Protein AF-A0A9J6DP14-F1 (afdb_monomer_lite)

Sequence (98 aa):
MSRPKQCKSLTLERKVALIKEVEKASRSKSCIAKEFGIPLSTLSTVLKNKQKVLEGFEQSFSSKRKRIRASKFPDVEAALLLWLQNVRAANLAAHAMC

Organism: Rhipicephalus microplus (NCBI:txid6941)

Secondary structure (DSSP, 8-state):
-------PPPPHHHHHHHHHHHHH--S-HHHHHHHTT--HHHHHHHHHTHHHHHHHHHT-S-TT-------S-HHHHHHHHHHHHHHHHHHHHHHTT-

Radius of gyration: 20.18 Å; chains: 1; bounding box: 54×30×56 Å

pLDDT: mean 84.14, std 13.4, range [37.59, 95.69]

Structure (mmCIF, N/CA/C/O backbone):
data_AF-A0A9J6DP14-F1
#
_entry.id   AF-A0A9J6DP14-F1
#
loop_
_atom_site.group_PDB
_atom_site.id
_atom_site.type_symbol
_atom_site.label_atom_id
_atom_site.label_alt_id
_atom_site.label_comp_id
_atom_site.label_asym_id
_atom_site.label_entity_id
_atom_site.label_seq_id
_atom_site.pdbx_PDB_ins_code
_atom_site.Cartn_x
_atom_site.Cartn_y
_atom_site.Cartn_z
_atom_site.occupancy
_atom_site.B_iso_or_equiv
_atom_site.auth_seq_id
_atom_site.auth_comp_id
_atom_site.auth_asym_id
_atom_site.auth_atom_id
_atom_site.pdbx_PDB_model_num
ATOM 1 N N . MET A 1 1 ? -31.596 -2.681 9.938 1.00 37.59 1 MET A N 1
ATOM 2 C CA . MET A 1 1 ? -30.637 -2.889 8.829 1.00 37.59 1 MET A CA 1
ATOM 3 C C . MET A 1 1 ? -29.714 -1.679 8.734 1.00 37.59 1 MET A C 1
ATOM 5 O O . MET A 1 1 ? -30.167 -0.613 8.341 1.00 37.59 1 MET A O 1
ATOM 9 N N . SER A 1 2 ? -28.461 -1.786 9.189 1.00 58.16 2 SER A N 1
ATOM 10 C CA . SER A 1 2 ? -27.520 -0.652 9.149 1.00 58.16 2 SER A CA 1
ATOM 11 C C . SER A 1 2 ? -27.071 -0.397 7.707 1.00 58.16 2 SER A C 1
ATOM 13 O O . SER A 1 2 ? -26.705 -1.343 7.009 1.00 58.16 2 SER A O 1
ATOM 15 N N . ARG A 1 3 ? -27.129 0.859 7.242 1.00 57.91 3 ARG A N 1
ATOM 16 C CA . ARG A 1 3 ? -26.724 1.244 5.877 1.00 57.91 3 ARG A CA 1
ATOM 17 C C . ARG A 1 3 ? -25.277 0.792 5.626 1.00 57.91 3 ARG A C 1
ATOM 19 O O . ARG A 1 3 ? -24.426 1.077 6.474 1.00 57.91 3 ARG A O 1
ATOM 26 N N . PRO A 1 4 ? -24.956 0.153 4.484 1.00 55.84 4 PRO A N 1
ATOM 27 C CA . PRO A 1 4 ? -23.572 -0.149 4.153 1.00 55.84 4 PRO A CA 1
ATOM 28 C C . PRO A 1 4 ? -22.795 1.169 4.088 1.00 55.84 4 PRO A C 1
ATOM 30 O O . PRO A 1 4 ? -23.027 2.009 3.219 1.00 55.84 4 PRO A O 1
ATOM 33 N N . LYS A 1 5 ? -21.903 1.388 5.061 1.00 60.81 5 LYS A N 1
ATOM 34 C CA . LYS A 1 5 ? -20.993 2.535 5.045 1.00 60.81 5 LYS A CA 1
ATOM 35 C C . LYS A 1 5 ? -20.156 2.425 3.776 1.00 60.81 5 LYS A C 1
ATOM 37 O O . LYS A 1 5 ? -19.475 1.421 3.581 1.00 60.81 5 LYS A O 1
ATOM 42 N N . GLN A 1 6 ? -20.203 3.445 2.920 1.00 56.22 6 GLN A N 1
ATOM 43 C CA . GLN A 1 6 ? -19.339 3.509 1.746 1.00 56.22 6 GLN A CA 1
ATOM 44 C C . GLN A 1 6 ? -17.874 3.501 2.201 1.00 56.22 6 GLN A C 1
ATOM 46 O O . GLN A 1 6 ? -17.350 4.502 2.695 1.00 56.22 6 GLN A O 1
ATOM 51 N N . CYS A 1 7 ? -17.205 2.358 2.058 1.00 57.84 7 CYS A N 1
ATOM 52 C CA . CYS A 1 7 ? -15.785 2.237 2.350 1.00 57.84 7 CYS A CA 1
ATOM 53 C C . CYS A 1 7 ? -14.990 2.916 1.235 1.00 57.84 7 CYS A C 1
ATOM 55 O O . CYS A 1 7 ? -14.749 2.338 0.172 1.00 57.84 7 CYS A O 1
ATOM 57 N N . LYS A 1 8 ? -14.553 4.154 1.483 1.00 73.00 8 LYS A N 1
ATOM 58 C CA . LYS A 1 8 ? -13.562 4.810 0.629 1.00 73.00 8 LYS A CA 1
ATOM 59 C C . LYS A 1 8 ? -12.288 3.965 0.642 1.00 73.00 8 LYS A C 1
ATOM 61 O O . LYS A 1 8 ? -11.741 3.653 1.698 1.00 73.00 8 LYS A O 1
ATOM 66 N N . SER A 1 9 ? -11.821 3.575 -0.540 1.00 77.75 9 SER A N 1
ATOM 67 C CA . SER A 1 9 ? -10.570 2.831 -0.671 1.00 77.75 9 SER A CA 1
ATOM 68 C C . SER A 1 9 ? -9.396 3.694 -0.196 1.00 77.75 9 SER A C 1
ATOM 70 O O . SER A 1 9 ? -9.118 4.750 -0.769 1.00 77.75 9 SER A O 1
ATOM 72 N N . LEU A 1 10 ? -8.726 3.247 0.870 1.00 87.12 10 LEU A N 1
ATOM 73 C CA . LEU A 1 10 ? -7.555 3.915 1.441 1.00 87.12 10 LEU A CA 1
ATOM 74 C C . LEU A 1 10 ? -6.327 3.712 0.543 1.00 87.12 10 LEU A C 1
ATOM 76 O O . LEU A 1 10 ? -6.113 2.615 0.015 1.00 87.12 10 LEU A O 1
ATOM 80 N N . THR A 1 11 ? -5.517 4.761 0.396 1.00 90.94 11 THR A N 1
ATOM 81 C CA . THR A 1 11 ? -4.184 4.688 -0.224 1.00 90.94 11 THR A CA 1
ATOM 82 C C . THR A 1 11 ? -3.225 3.898 0.664 1.00 90.94 11 THR A C 1
ATOM 84 O O . THR A 1 11 ? -3.477 3.733 1.860 1.00 90.94 11 THR A O 1
ATOM 87 N N . LEU A 1 12 ? -2.141 3.380 0.084 1.00 91.62 12 LEU A N 1
ATOM 88 C CA . LEU A 1 12 ? -1.106 2.673 0.839 1.00 91.62 12 LEU A CA 1
ATOM 89 C C . LEU A 1 12 ? -0.488 3.578 1.898 1.00 91.62 12 LEU A C 1
ATOM 91 O O . LEU A 1 12 ? -0.461 3.193 3.060 1.00 91.62 12 LEU A O 1
ATOM 95 N N . GLU A 1 13 ? -0.144 4.811 1.533 1.00 91.81 13 GLU A N 1
ATOM 96 C CA . GLU A 1 13 ? 0.346 5.828 2.467 1.00 91.81 13 GLU A CA 1
ATOM 97 C C . GLU A 1 13 ? -0.562 5.989 3.694 1.00 91.81 13 GLU A C 1
ATOM 99 O O . GLU A 1 13 ? -0.110 5.905 4.834 1.00 91.81 13 GLU A O 1
ATOM 104 N N . ARG A 1 14 ? -1.876 6.129 3.478 1.00 92.38 14 ARG A N 1
ATOM 105 C CA . ARG A 1 14 ? -2.838 6.321 4.569 1.00 92.38 14 ARG A CA 1
ATOM 106 C C . ARG A 1 14 ? -2.995 5.071 5.435 1.00 92.38 14 ARG A C 1
ATOM 108 O O . ARG A 1 14 ? -3.243 5.197 6.629 1.00 92.38 14 ARG A O 1
ATOM 115 N N . LYS A 1 15 ? -2.846 3.872 4.858 1.00 93.06 15 LYS A N 1
ATOM 116 C CA . LYS A 1 15 ? -2.823 2.616 5.624 1.00 93.06 15 LYS A CA 1
ATOM 117 C C . LYS A 1 15 ? -1.547 2.498 6.463 1.00 93.06 15 LYS A C 1
ATOM 119 O O . LYS A 1 15 ? -1.647 2.083 7.610 1.00 93.06 15 LYS A O 1
ATOM 124 N N . VAL A 1 16 ? -0.388 2.885 5.925 1.00 93.44 16 VAL A N 1
ATOM 125 C CA . VAL A 1 16 ? 0.893 2.880 6.653 1.00 93.44 16 VAL A CA 1
ATOM 126 C C . VAL A 1 16 ? 0.873 3.890 7.798 1.00 93.44 16 VAL A C 1
ATOM 128 O O . VAL A 1 16 ? 1.220 3.529 8.918 1.00 93.44 16 VAL A O 1
ATOM 131 N N . ALA A 1 17 ? 0.402 5.117 7.557 1.00 92.19 17 ALA A N 1
ATOM 132 C CA . ALA A 1 17 ? 0.241 6.129 8.605 1.00 92.19 17 ALA A CA 1
ATOM 133 C C . ALA A 1 17 ? -0.653 5.622 9.746 1.00 92.19 17 ALA A C 1
ATOM 135 O O . ALA A 1 17 ? -0.327 5.774 10.916 1.00 92.19 17 ALA A O 1
ATOM 136 N N . LEU A 1 18 ? -1.745 4.945 9.397 1.00 92.56 18 LEU A N 1
ATOM 137 C CA . LEU A 1 18 ? -2.654 4.338 10.359 1.00 92.56 18 LEU A CA 1
ATOM 138 C C . LEU A 1 18 ? -2.007 3.193 11.158 1.00 92.56 18 LEU A C 1
ATOM 140 O O . LEU A 1 18 ? -2.265 3.085 12.352 1.00 92.56 18 LEU A O 1
ATOM 144 N N . ILE A 1 19 ? -1.166 2.357 10.538 1.00 93.31 19 ILE A N 1
ATOM 145 C CA . ILE A 1 19 ? -0.412 1.309 11.251 1.00 93.31 19 ILE A CA 1
ATOM 146 C C . ILE A 1 19 ? 0.561 1.958 12.242 1.00 93.31 19 ILE A C 1
ATOM 148 O O . ILE A 1 19 ? 0.543 1.609 13.419 1.00 93.31 19 ILE A O 1
ATOM 152 N N . LYS A 1 20 ? 1.332 2.955 11.787 1.00 92.75 20 LYS A N 1
ATOM 153 C CA . LYS A 1 20 ? 2.287 3.694 12.626 1.00 92.75 20 LYS A CA 1
ATOM 154 C C . LYS A 1 20 ? 1.604 4.375 13.810 1.00 92.75 20 LYS A C 1
ATOM 156 O O . LYS A 1 20 ? 2.126 4.323 14.915 1.00 92.75 20 LYS A O 1
ATOM 161 N N . GLU A 1 21 ? 0.433 4.974 13.605 1.00 91.50 21 GLU A N 1
ATOM 162 C CA . GLU A 1 21 ? -0.303 5.643 14.682 1.00 91.50 21 GLU A CA 1
ATOM 163 C C . GLU A 1 21 ? -0.818 4.650 15.732 1.00 91.50 21 GLU A C 1
ATOM 165 O O . GLU A 1 21 ? -0.769 4.934 16.925 1.00 91.50 21 GLU A O 1
ATOM 170 N N . VAL A 1 22 ? -1.259 3.460 15.310 1.00 91.56 22 VAL A N 1
ATOM 171 C CA . VAL A 1 22 ? -1.675 2.388 16.231 1.00 91.56 22 VAL A CA 1
ATOM 172 C C . VAL A 1 22 ? -0.491 1.821 17.018 1.00 91.56 22 VAL A C 1
ATOM 174 O O . VAL A 1 22 ? -0.666 1.454 18.174 1.00 91.56 22 VAL A O 1
ATOM 177 N N . GLU A 1 23 ? 0.691 1.727 16.409 1.00 88.94 23 GLU A N 1
ATOM 178 C CA . GLU A 1 23 ? 1.902 1.231 17.079 1.00 88.94 23 GLU A CA 1
ATOM 179 C C . GLU A 1 23 ? 2.529 2.284 18.006 1.00 88.94 23 GLU A C 1
ATOM 181 O O . GLU A 1 23 ? 3.061 1.935 19.057 1.00 88.94 23 GLU A O 1
ATOM 186 N N . LYS A 1 24 ? 2.437 3.571 17.650 1.00 86.56 24 LYS A N 1
ATOM 187 C CA . LYS A 1 24 ? 2.986 4.687 18.433 1.00 86.56 24 LYS A CA 1
ATOM 188 C C . LYS A 1 24 ? 2.094 5.092 19.607 1.00 86.56 24 LYS A C 1
ATOM 190 O O . LYS A 1 24 ? 2.605 5.485 20.653 1.00 86.56 24 LYS A O 1
ATOM 195 N N . ALA A 1 25 ? 0.774 5.069 19.432 1.00 71.12 25 ALA A N 1
ATOM 196 C CA . ALA A 1 25 ? -0.159 5.587 20.422 1.00 71.12 25 ALA A CA 1
ATOM 197 C C . ALA A 1 25 ? -0.765 4.466 21.279 1.00 71.12 25 ALA A C 1
ATOM 199 O O . ALA A 1 25 ? -1.466 3.599 20.767 1.00 71.12 25 ALA A O 1
ATOM 200 N N . SER A 1 26 ? -0.676 4.583 22.608 1.00 75.00 26 SER A N 1
ATOM 201 C CA . SER A 1 26 ? -1.480 3.787 23.562 1.00 75.00 26 SER A CA 1
ATOM 202 C C . SER A 1 26 ? -2.968 4.191 23.582 1.00 75.00 26 SER A C 1
ATOM 204 O O . SER A 1 26 ? -3.660 4.042 24.589 1.00 75.00 26 SER A O 1
ATOM 206 N N . ARG A 1 27 ? -3.480 4.767 22.484 1.00 82.94 27 ARG A N 1
ATOM 207 C CA . ARG A 1 27 ? -4.870 5.214 22.343 1.00 82.94 27 ARG A CA 1
ATOM 208 C C . ARG A 1 27 ? -5.762 4.050 21.925 1.00 82.94 27 ARG A C 1
ATOM 210 O O . ARG A 1 27 ? -5.339 3.097 21.275 1.00 82.94 27 ARG A O 1
ATOM 217 N N . SER A 1 28 ? -7.049 4.141 22.257 1.00 87.50 28 SER A N 1
ATOM 218 C CA . SER A 1 28 ? -8.005 3.112 21.852 1.00 87.50 28 SER A CA 1
ATOM 219 C C . SER A 1 28 ? -8.164 3.074 20.325 1.00 87.50 28 SER A C 1
ATOM 221 O O . SER A 1 28 ? -8.308 4.102 19.659 1.00 87.50 28 SER A O 1
ATOM 223 N N . LYS A 1 29 ? -8.224 1.861 19.763 1.00 88.50 29 LYS A N 1
ATOM 224 C CA . LYS A 1 29 ? -8.447 1.612 18.323 1.00 88.50 29 LYS A CA 1
ATOM 225 C C . LYS A 1 29 ? -9.695 2.326 17.780 1.00 88.50 29 LYS A C 1
ATOM 227 O O . LYS A 1 29 ? -9.731 2.735 16.625 1.00 88.50 29 LYS A O 1
ATOM 232 N N . SER A 1 30 ? -10.712 2.502 18.626 1.00 88.56 30 SER A N 1
ATOM 233 C CA . SER A 1 30 ? -11.944 3.230 18.299 1.00 88.56 30 SER A CA 1
ATOM 234 C C . SER A 1 30 ? -11.702 4.724 18.065 1.00 88.56 30 SER A C 1
ATOM 236 O O . SER A 1 30 ? -12.240 5.285 17.111 1.00 88.56 30 SER A O 1
ATOM 238 N N . CYS A 1 31 ? -10.863 5.362 18.889 1.00 88.88 31 CYS A N 1
ATOM 239 C CA . CYS A 1 31 ? -10.500 6.770 18.728 1.00 88.88 31 CYS A CA 1
ATOM 240 C C . CYS A 1 31 ? -9.763 6.995 17.400 1.00 88.88 31 CYS A C 1
ATOM 242 O O . CYS A 1 31 ? -10.187 7.817 16.590 1.00 88.88 31 CYS A O 1
ATOM 244 N N . ILE A 1 32 ? -8.756 6.161 17.121 1.00 89.81 32 ILE A N 1
ATOM 245 C CA . ILE A 1 32 ? -7.976 6.217 15.876 1.00 89.81 32 ILE A CA 1
ATOM 246 C C . ILE A 1 32 ? -8.885 5.991 14.657 1.00 89.81 32 ILE A C 1
ATOM 248 O O . ILE A 1 32 ? -8.824 6.729 13.679 1.00 89.81 32 ILE A O 1
ATOM 252 N N . ALA A 1 33 ? -9.800 5.018 14.709 1.00 89.25 33 ALA A N 1
ATOM 253 C CA . ALA A 1 33 ? -10.737 4.782 13.610 1.00 89.25 33 ALA A CA 1
ATOM 254 C C . ALA A 1 33 ? -11.632 6.003 13.319 1.00 89.25 33 ALA A C 1
ATOM 256 O O . ALA A 1 33 ? -11.861 6.328 12.151 1.00 89.25 33 ALA A O 1
ATOM 257 N N . LYS A 1 34 ? -12.112 6.696 14.363 1.00 89.44 34 LYS A N 1
ATOM 258 C CA . LYS A 1 34 ? -12.920 7.919 14.224 1.00 89.44 34 LYS A CA 1
ATOM 259 C C . LYS A 1 34 ? -12.116 9.061 13.607 1.00 89.44 34 LYS A C 1
ATOM 261 O O . LYS A 1 34 ? -12.598 9.672 12.660 1.00 89.44 34 LYS A O 1
ATOM 266 N N . GLU A 1 35 ? -10.900 9.292 14.091 1.00 88.75 35 GLU A N 1
ATOM 267 C CA . GLU A 1 35 ? -9.991 10.334 13.595 1.00 88.75 35 GLU A CA 1
ATOM 268 C C . GLU A 1 35 ? -9.662 10.141 12.107 1.00 88.75 35 GLU A C 1
ATOM 270 O O . GLU A 1 35 ? -9.742 11.067 11.303 1.00 88.75 35 GLU A O 1
ATOM 275 N N . PHE A 1 36 ? -9.401 8.897 11.700 1.00 85.88 36 PHE A N 1
ATOM 276 C CA . PHE A 1 36 ? -9.118 8.568 10.303 1.00 85.88 36 PHE A CA 1
ATOM 277 C C . PHE A 1 36 ? -10.375 8.489 9.418 1.00 85.88 36 PHE A C 1
ATOM 279 O O . PHE A 1 36 ? -10.243 8.366 8.192 1.00 85.88 36 PHE A O 1
ATOM 286 N N . GLY A 1 37 ? -11.574 8.579 10.009 1.00 87.81 37 GLY A N 1
ATOM 287 C CA . GLY A 1 37 ? -12.864 8.538 9.319 1.00 87.81 37 GLY A CA 1
ATOM 288 C C . GLY A 1 37 ? -13.229 7.159 8.766 1.00 87.81 37 GLY A C 1
ATOM 289 O O . GLY A 1 37 ? -13.876 7.066 7.721 1.00 87.81 37 GLY A O 1
ATOM 290 N N . ILE A 1 38 ? -12.791 6.081 9.423 1.00 89.50 38 ILE A N 1
ATOM 291 C CA . ILE A 1 38 ? -12.953 4.705 8.940 1.00 89.50 38 ILE A CA 1
ATOM 292 C C . ILE A 1 38 ? -13.758 3.827 9.910 1.00 89.50 38 ILE A C 1
ATOM 294 O O . ILE A 1 38 ? -13.760 4.047 11.121 1.00 89.50 38 ILE A O 1
ATOM 298 N N . PRO A 1 39 ? -14.435 2.778 9.412 1.00 89.81 39 PRO A N 1
ATOM 299 C CA . PRO A 1 39 ? -15.022 1.762 10.276 1.00 89.81 39 PRO A CA 1
ATOM 300 C C . PRO A 1 39 ? -13.952 0.969 11.038 1.00 89.81 39 PRO A C 1
ATOM 302 O O . PRO A 1 39 ? -12.896 0.646 10.490 1.00 89.81 39 PRO A O 1
ATOM 305 N N . LEU A 1 40 ? -14.270 0.545 12.264 1.00 90.00 40 LEU A N 1
ATOM 306 C CA . LEU A 1 40 ? -13.372 -0.281 13.079 1.00 90.00 40 LEU A CA 1
ATOM 307 C C . LEU A 1 40 ? -13.021 -1.616 12.396 1.00 90.00 40 LEU A C 1
ATOM 309 O O . LEU A 1 40 ? -11.885 -2.068 12.469 1.00 90.00 40 LEU A O 1
ATOM 313 N N . SER A 1 41 ? -13.960 -2.206 11.650 1.00 90.12 41 SER A N 1
ATOM 314 C CA . SER A 1 41 ? -13.715 -3.415 10.849 1.00 90.12 41 SER A CA 1
ATOM 315 C C . SER A 1 41 ? -12.643 -3.208 9.771 1.00 90.12 41 SER A C 1
ATOM 317 O O . SER A 1 41 ? -11.845 -4.108 9.498 1.00 90.12 41 SER A O 1
ATOM 319 N N . THR A 1 42 ? -12.583 -2.008 9.184 1.00 90.56 42 THR A N 1
ATOM 320 C CA . THR A 1 42 ? -11.556 -1.643 8.199 1.00 90.56 42 THR A CA 1
ATOM 321 C C . THR A 1 42 ? -10.198 -1.510 8.874 1.00 90.56 42 THR A C 1
ATOM 323 O O . THR A 1 42 ? -9.229 -2.072 8.369 1.00 90.56 42 THR A O 1
ATOM 326 N N . LEU A 1 43 ? -10.137 -0.853 10.039 1.00 92.38 43 LEU A N 1
ATOM 327 C CA . LEU A 1 43 ? -8.917 -0.760 10.844 1.00 92.38 43 LEU A CA 1
ATOM 328 C C . LEU A 1 43 ? -8.366 -2.157 11.165 1.00 92.38 43 LEU A C 1
ATOM 330 O O . LEU A 1 43 ? -7.213 -2.450 10.862 1.00 92.38 43 LEU A O 1
ATOM 334 N N . SER A 1 44 ? -9.211 -3.050 11.687 1.00 92.56 44 SER A N 1
ATOM 335 C CA . SER A 1 44 ? -8.827 -4.430 12.007 1.00 92.56 44 SER A CA 1
ATOM 336 C C . SER A 1 44 ? -8.302 -5.193 10.790 1.00 92.56 44 SER A C 1
ATOM 338 O O . SER A 1 44 ? -7.307 -5.906 10.888 1.00 92.56 44 SER A O 1
ATOM 340 N N . THR A 1 45 ? -8.931 -5.020 9.624 1.00 92.81 45 THR A N 1
ATOM 341 C CA . THR A 1 45 ? -8.497 -5.674 8.379 1.00 92.81 45 THR A CA 1
ATOM 342 C C . THR A 1 45 ? -7.147 -5.146 7.890 1.00 92.81 45 THR A C 1
ATOM 344 O O . THR A 1 45 ? -6.328 -5.923 7.395 1.00 92.81 45 THR A O 1
ATOM 347 N N . VAL A 1 46 ? -6.898 -3.839 8.027 1.00 92.81 46 VAL A N 1
ATOM 348 C CA . VAL A 1 46 ? -5.603 -3.227 7.693 1.00 92.81 46 VAL A CA 1
ATOM 349 C C . VAL A 1 46 ? -4.513 -3.758 8.622 1.00 92.81 46 VAL A C 1
ATOM 351 O O . VAL A 1 46 ? -3.482 -4.205 8.131 1.00 92.81 46 VAL A O 1
ATOM 354 N N . LEU A 1 47 ? -4.769 -3.804 9.933 1.00 93.25 47 LEU A N 1
ATOM 355 C CA . LEU A 1 47 ? -3.817 -4.324 10.919 1.00 93.25 47 LEU A CA 1
ATOM 356 C C . LEU A 1 47 ? -3.526 -5.819 10.717 1.00 93.25 47 LEU A C 1
ATOM 358 O O . LEU A 1 47 ? -2.372 -6.233 10.795 1.00 93.25 47 LEU A O 1
ATOM 362 N N . LYS A 1 48 ? -4.539 -6.630 10.380 1.00 94.94 48 LYS A N 1
ATOM 363 C CA . LYS A 1 48 ? -4.349 -8.056 10.054 1.00 94.94 48 LYS A CA 1
ATOM 364 C C . LYS A 1 48 ? -3.421 -8.253 8.851 1.00 94.94 48 LYS A C 1
ATOM 366 O O . LYS A 1 48 ? -2.652 -9.204 8.819 1.00 94.94 48 LYS A O 1
ATOM 371 N N . ASN A 1 49 ? -3.484 -7.354 7.870 1.00 92.69 49 ASN A N 1
ATOM 372 C CA . ASN A 1 49 ? -2.660 -7.400 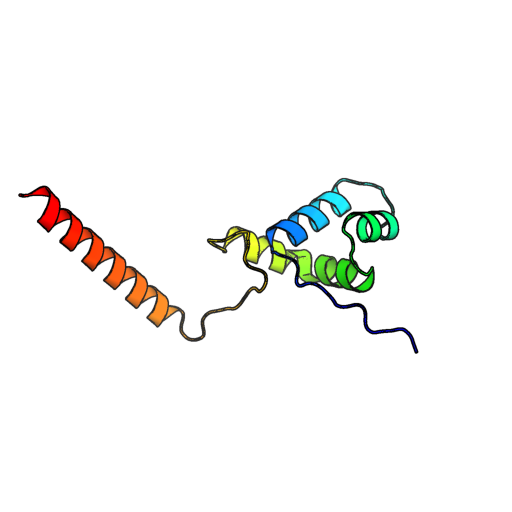6.661 1.00 92.69 49 ASN A CA 1
ATOM 373 C C . ASN A 1 49 ? -1.446 -6.456 6.72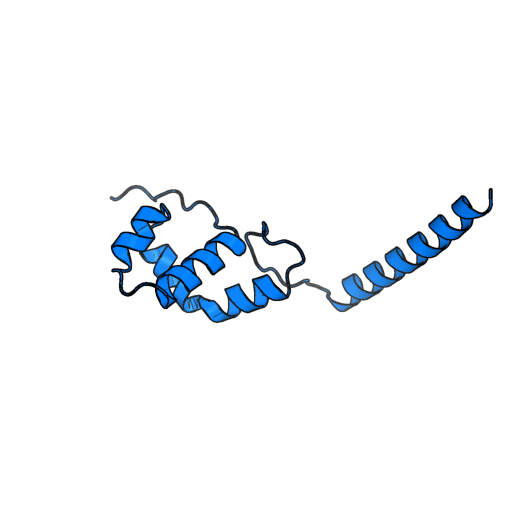8 1.00 92.69 49 ASN A C 1
ATOM 375 O O . ASN A 1 49 ? -0.932 -6.077 5.674 1.00 92.69 49 ASN A O 1
ATOM 379 N N . LYS A 1 50 ? -0.990 -6.067 7.930 1.00 93.88 50 LYS A N 1
ATOM 380 C CA . LYS A 1 50 ? 0.042 -5.030 8.110 1.00 93.88 50 LYS A CA 1
ATOM 381 C C . LYS A 1 50 ? 1.298 -5.274 7.275 1.00 93.88 50 LYS A C 1
ATOM 383 O O . LYS A 1 50 ? 1.738 -4.373 6.573 1.00 93.88 50 LYS A O 1
ATOM 388 N N . GLN A 1 51 ? 1.796 -6.510 7.272 1.00 93.12 51 GLN A N 1
ATOM 389 C CA . GLN A 1 51 ? 3.036 -6.877 6.595 1.00 93.12 51 GLN A CA 1
ATOM 390 C C . GLN A 1 51 ? 2.934 -6.646 5.084 1.00 93.12 51 GLN A C 1
ATOM 392 O O . GLN A 1 51 ? 3.748 -5.941 4.501 1.00 93.12 51 GLN A O 1
ATOM 397 N N . LYS A 1 52 ? 1.840 -7.118 4.474 1.00 91.94 52 LYS A N 1
ATOM 398 C CA . LYS A 1 52 ? 1.561 -6.925 3.044 1.00 91.94 52 LYS A CA 1
ATOM 399 C C . LYS A 1 52 ? 1.417 -5.451 2.674 1.00 91.94 52 LYS A C 1
ATOM 401 O O . LYS A 1 52 ? 1.775 -5.058 1.571 1.00 91.94 52 LYS A O 1
ATOM 406 N N . VAL A 1 53 ? 0.843 -4.639 3.563 1.00 92.38 53 VAL A N 1
ATOM 407 C CA . VAL A 1 53 ? 0.695 -3.194 3.336 1.00 92.38 53 VAL A CA 1
ATOM 408 C C . VAL A 1 53 ? 2.051 -2.493 3.365 1.00 92.38 53 VAL A C 1
ATOM 410 O O . VAL A 1 53 ? 2.267 -1.630 2.520 1.00 92.38 53 VAL A O 1
ATOM 413 N N . LEU A 1 54 ? 2.934 -2.860 4.298 1.00 92.25 54 LEU A N 1
ATOM 414 C CA . LEU A 1 54 ? 4.283 -2.300 4.409 1.00 92.25 54 LEU A CA 1
ATOM 415 C C . LEU A 1 54 ? 5.157 -2.723 3.223 1.00 92.25 54 LEU A C 1
ATOM 417 O O . LEU A 1 54 ? 5.656 -1.860 2.512 1.00 92.25 54 LEU A O 1
ATOM 421 N N . GLU A 1 55 ? 5.243 -4.021 2.927 1.00 91.44 55 GLU A N 1
ATOM 422 C CA . GLU A 1 55 ? 5.986 -4.534 1.762 1.00 91.44 55 GLU A CA 1
ATOM 423 C C . GLU A 1 55 ? 5.478 -3.924 0.456 1.00 91.44 55 GLU A C 1
ATOM 425 O O . GLU A 1 55 ? 6.255 -3.458 -0.373 1.00 91.44 55 GLU A O 1
ATOM 430 N N . GLY A 1 56 ? 4.156 -3.861 0.289 1.00 89.38 56 GLY A N 1
ATOM 431 C CA . GLY A 1 56 ? 3.551 -3.249 -0.884 1.00 89.38 56 GLY A CA 1
ATOM 432 C C . GLY A 1 56 ? 3.730 -1.733 -0.954 1.00 89.38 56 GLY A C 1
ATOM 433 O O . GLY A 1 56 ? 3.548 -1.182 -2.034 1.00 89.38 56 GLY A O 1
ATOM 434 N N . PHE A 1 57 ? 4.042 -1.049 0.151 1.00 90.50 57 PHE A N 1
ATOM 435 C CA . PHE A 1 57 ? 4.397 0.371 0.146 1.00 90.50 57 PHE A CA 1
ATOM 436 C C . PHE A 1 57 ? 5.852 0.562 -0.287 1.00 90.50 57 PHE A C 1
ATOM 438 O O . PHE A 1 57 ? 6.083 1.339 -1.206 1.00 90.50 57 PHE A O 1
ATOM 445 N N . GLU A 1 58 ? 6.783 -0.211 0.277 1.00 88.69 58 GLU A N 1
ATOM 446 C CA . GLU A 1 58 ? 8.212 -0.172 -0.080 1.00 88.69 58 GLU A CA 1
ATOM 447 C C . GLU A 1 58 ? 8.463 -0.569 -1.543 1.00 88.69 58 GLU A C 1
ATOM 449 O O . GLU A 1 58 ? 9.233 0.071 -2.251 1.00 88.69 58 GLU A O 1
ATOM 454 N N . GLN A 1 59 ? 7.764 -1.594 -2.039 1.00 85.06 59 GLN A N 1
ATOM 455 C CA . GLN A 1 59 ? 7.892 -2.057 -3.428 1.00 85.06 59 GLN A CA 1
ATOM 456 C C . GLN A 1 59 ? 7.110 -1.196 -4.434 1.00 85.06 59 GLN A C 1
ATOM 458 O O . GLN A 1 59 ? 7.227 -1.388 -5.646 1.00 85.06 59 GLN A O 1
ATOM 463 N N . SER A 1 60 ? 6.244 -0.288 -3.973 1.00 83.31 60 SER A N 1
ATOM 464 C CA . SER A 1 60 ? 5.404 0.508 -4.868 1.00 83.31 60 SER A CA 1
ATOM 465 C C . SER A 1 60 ? 6.076 1.824 -5.220 1.00 83.31 60 SER A C 1
ATOM 467 O O . SER A 1 60 ? 6.267 2.686 -4.374 1.00 83.31 60 SER A O 1
ATOM 469 N N . PHE A 1 61 ? 6.252 2.063 -6.518 1.00 78.44 61 PHE A N 1
ATOM 470 C CA . PHE A 1 61 ? 6.687 3.358 -7.057 1.00 78.44 61 PHE A CA 1
ATOM 471 C C . PHE A 1 61 ? 5.706 4.518 -6.787 1.00 78.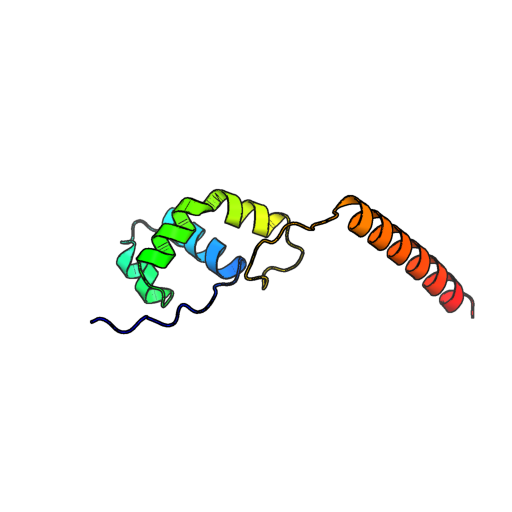44 61 PHE A C 1
ATOM 473 O O . PHE A 1 61 ? 5.992 5.666 -7.114 1.00 78.44 61 PHE A O 1
ATOM 480 N N . SER A 1 62 ? 4.511 4.243 -6.244 1.00 84.00 62 SER A N 1
ATOM 481 C CA . SER A 1 62 ? 3.507 5.268 -5.943 1.00 84.00 62 SER A CA 1
ATOM 482 C C . SER A 1 62 ? 2.815 5.053 -4.598 1.00 84.00 62 SER A C 1
ATOM 484 O O . SER A 1 62 ? 2.030 4.114 -4.422 1.00 84.00 62 SER A O 1
ATOM 486 N N . SER A 1 63 ? 3.000 6.011 -3.691 1.00 82.19 63 SER A N 1
ATOM 487 C CA . SER A 1 63 ? 2.349 6.088 -2.371 1.00 82.19 63 SER A CA 1
ATOM 488 C C . SER A 1 63 ? 0.824 6.253 -2.455 1.00 82.19 63 SER A C 1
ATOM 490 O O . SER A 1 63 ? 0.075 5.817 -1.574 1.00 82.19 63 SER A O 1
ATOM 492 N N . LYS A 1 64 ? 0.339 6.831 -3.565 1.00 87.25 64 LYS A N 1
ATOM 493 C CA . LYS A 1 64 ? -1.087 7.088 -3.838 1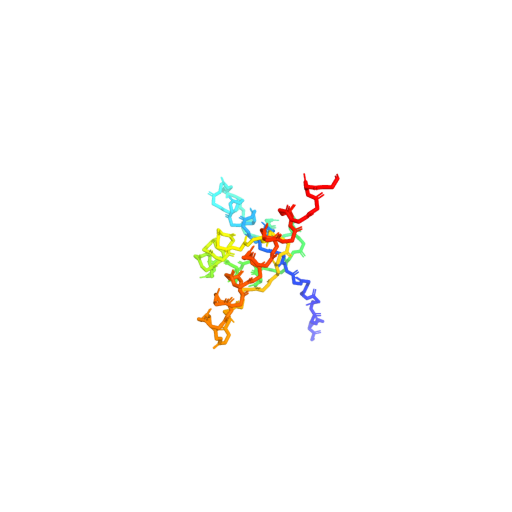.00 87.25 64 LYS A CA 1
ATOM 494 C C . LYS A 1 64 ? -1.844 5.836 -4.295 1.00 87.25 64 LYS A C 1
ATOM 496 O O . LYS A 1 64 ? -3.077 5.852 -4.371 1.00 87.25 64 LYS A O 1
ATOM 501 N N . ARG A 1 65 ? -1.142 4.737 -4.597 1.00 87.06 65 ARG A N 1
ATOM 502 C CA . ARG A 1 65 ? -1.760 3.470 -5.006 1.00 87.06 65 ARG A CA 1
ATOM 503 C C . ARG A 1 65 ? -2.658 2.941 -3.879 1.00 87.06 65 ARG A C 1
ATOM 505 O O . ARG A 1 65 ? -2.320 3.010 -2.704 1.00 87.06 65 ARG A O 1
ATOM 512 N N . LYS A 1 66 ? -3.840 2.421 -4.229 1.00 89.75 66 LYS A N 1
ATOM 513 C CA . LYS A 1 66 ? -4.847 1.931 -3.256 1.00 89.75 66 LYS A CA 1
ATOM 514 C C . LYS A 1 66 ? -4.895 0.407 -3.128 1.00 89.75 66 LYS A C 1
ATOM 516 O O . LYS A 1 66 ? -5.331 -0.124 -2.103 1.00 89.75 66 LYS A O 1
ATOM 521 N N . ARG A 1 67 ? -4.478 -0.298 -4.184 1.00 87.12 67 ARG A N 1
ATOM 522 C CA . ARG A 1 67 ? -4.522 -1.761 -4.306 1.00 87.12 67 ARG A CA 1
ATOM 523 C C . ARG A 1 67 ? -3.139 -2.279 -4.672 1.00 87.12 67 ARG A C 1
ATOM 525 O O . ARG A 1 67 ? -2.536 -1.765 -5.607 1.00 87.12 67 ARG A O 1
ATOM 532 N N . ILE A 1 68 ? -2.690 -3.304 -3.962 1.00 85.62 68 ILE A N 1
ATOM 533 C CA . ILE A 1 68 ? -1.495 -4.065 -4.318 1.00 85.62 68 ILE A CA 1
ATOM 534 C C . ILE A 1 68 ? -1.973 -5.155 -5.274 1.00 85.62 68 ILE A C 1
ATOM 536 O O . ILE A 1 68 ? -2.828 -5.963 -4.909 1.00 85.62 68 ILE A O 1
ATOM 540 N N . ARG A 1 69 ? -1.510 -5.110 -6.522 1.00 84.38 69 ARG A N 1
ATOM 541 C CA . ARG A 1 69 ? -1.762 -6.139 -7.534 1.00 84.38 69 ARG A CA 1
ATOM 542 C C . ARG A 1 69 ? -0.414 -6.595 -8.062 1.00 84.38 69 ARG A C 1
ATOM 544 O O . ARG A 1 69 ? 0.390 -5.746 -8.433 1.00 84.38 69 ARG A O 1
ATOM 551 N N . ALA A 1 70 ? -0.209 -7.905 -8.088 1.00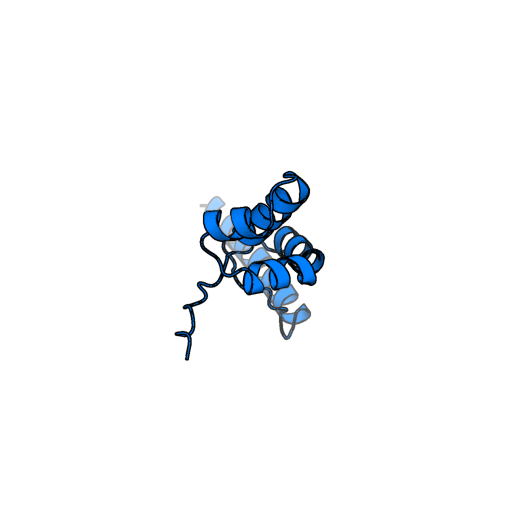 81.25 70 ALA A N 1
ATOM 552 C CA . ALA A 1 70 ? 0.901 -8.496 -8.812 1.00 81.25 70 ALA A CA 1
ATOM 553 C C . ALA A 1 70 ? 0.628 -8.418 -10.320 1.00 81.25 70 ALA A C 1
ATOM 555 O O . ALA A 1 70 ? -0.535 -8.451 -10.745 1.00 81.25 70 ALA A O 1
ATOM 556 N N . SER A 1 71 ? 1.696 -8.307 -11.110 1.00 82.06 71 SER A N 1
ATOM 557 C CA . SER A 1 71 ? 1.608 -8.525 -12.551 1.00 82.06 71 SER A CA 1
ATOM 558 C C . SER A 1 71 ? 1.187 -9.967 -12.833 1.00 82.06 71 SER A C 1
ATOM 560 O O . SER A 1 71 ? 1.521 -10.878 -12.077 1.00 82.06 71 SER A O 1
ATOM 562 N N . LYS A 1 72 ? 0.454 -10.173 -13.932 1.00 89.69 72 LYS A N 1
ATOM 563 C CA . LYS A 1 72 ? 0.167 -11.520 -14.444 1.00 89.69 72 LYS A CA 1
ATOM 564 C C . LYS A 1 72 ? 1.387 -12.150 -15.126 1.00 89.69 72 LYS A C 1
ATOM 566 O O . LYS A 1 72 ? 1.475 -13.368 -15.163 1.00 89.69 72 LYS A O 1
ATOM 571 N N . PHE A 1 73 ? 2.290 -11.324 -15.655 1.00 92.75 73 PHE A N 1
ATOM 572 C CA . PHE A 1 73 ? 3.454 -11.735 -16.438 1.00 92.75 73 PHE A CA 1
ATOM 573 C C . PHE A 1 73 ? 4.648 -10.839 -16.067 1.00 92.75 73 PHE A C 1
ATOM 575 O O . PHE A 1 73 ? 5.000 -9.937 -16.832 1.00 92.75 73 PHE A O 1
ATOM 582 N N . PRO A 1 74 ? 5.243 -11.034 -14.875 1.00 90.06 74 PRO A N 1
ATOM 583 C CA . PRO A 1 74 ? 6.298 -10.155 -14.371 1.00 90.06 74 PRO A CA 1
ATOM 584 C C . PRO A 1 74 ? 7.514 -10.105 -15.305 1.00 90.06 74 PRO A C 1
ATOM 586 O O . PRO A 1 74 ? 8.059 -9.027 -15.526 1.00 90.06 74 PRO A O 1
ATOM 589 N N . ASP A 1 75 ? 7.880 -11.232 -15.919 1.00 93.00 75 ASP A N 1
ATOM 590 C CA . ASP A 1 75 ? 9.040 -11.320 -16.815 1.00 93.00 75 ASP A CA 1
ATOM 591 C C . ASP A 1 75 ? 8.835 -10.515 -18.105 1.00 93.00 75 ASP A C 1
ATOM 593 O O . ASP A 1 75 ? 9.745 -9.838 -18.583 1.00 93.00 75 ASP A O 1
ATOM 597 N N . VAL A 1 76 ? 7.610 -10.527 -18.643 1.00 94.88 76 VAL A N 1
ATOM 598 C CA . VAL A 1 76 ? 7.248 -9.753 -19.840 1.00 94.88 76 VAL A CA 1
ATOM 599 C C . VAL A 1 76 ? 7.245 -8.259 -19.527 1.00 94.88 76 VAL A C 1
ATOM 601 O O . VAL A 1 76 ? 7.768 -7.466 -20.309 1.00 94.88 76 VAL A O 1
ATOM 604 N N . GLU A 1 77 ? 6.694 -7.859 -18.376 1.00 92.06 77 GLU A N 1
ATOM 605 C CA . GLU A 1 77 ? 6.747 -6.461 -17.934 1.00 92.06 77 GLU A CA 1
ATOM 606 C C . GLU A 1 77 ? 8.191 -5.993 -17.713 1.00 92.06 77 GLU A C 1
ATOM 608 O O . GLU A 1 77 ? 8.534 -4.883 -18.120 1.00 92.06 77 GLU A O 1
ATOM 613 N N . ALA A 1 78 ? 9.053 -6.837 -17.137 1.00 92.19 78 ALA A N 1
ATOM 614 C CA . ALA A 1 78 ? 10.468 -6.531 -16.952 1.00 92.19 78 ALA A CA 1
ATOM 615 C C . ALA A 1 78 ? 11.201 -6.354 -18.293 1.00 92.19 78 ALA A C 1
ATOM 617 O O . ALA A 1 78 ? 11.897 -5.353 -18.480 1.00 92.19 78 ALA A O 1
ATOM 618 N N . ALA A 1 79 ? 10.997 -7.266 -19.251 1.00 95.69 79 ALA A N 1
ATOM 619 C CA . ALA A 1 79 ? 11.577 -7.160 -20.590 1.00 95.69 79 ALA A CA 1
ATOM 620 C C . ALA A 1 79 ? 11.104 -5.892 -21.325 1.00 95.69 79 ALA A C 1
ATOM 622 O O . ALA A 1 79 ? 11.907 -5.195 -21.949 1.00 95.69 79 ALA A O 1
ATOM 623 N N . LEU A 1 80 ? 9.817 -5.548 -21.205 1.00 95.38 80 LEU A N 1
ATOM 624 C CA . LEU A 1 80 ? 9.254 -4.339 -21.806 1.00 95.38 80 LEU A CA 1
ATOM 625 C C . LEU A 1 80 ? 9.822 -3.060 -21.174 1.00 95.38 80 LEU A C 1
ATOM 627 O O . LEU A 1 80 ? 10.125 -2.106 -21.892 1.00 95.38 80 LEU A O 1
ATOM 631 N N . LEU A 1 81 ? 9.983 -3.032 -19.846 1.00 92.56 81 LEU A N 1
ATOM 632 C CA . LEU A 1 81 ? 10.610 -1.912 -19.141 1.00 92.56 81 LEU A CA 1
ATOM 633 C C . LEU A 1 81 ? 12.064 -1.718 -19.580 1.00 92.56 81 LEU A C 1
ATOM 635 O O . LEU A 1 81 ? 12.456 -0.582 -19.851 1.00 92.56 81 LEU A O 1
ATOM 639 N N . LEU A 1 82 ? 12.830 -2.806 -19.706 1.00 94.81 82 LEU A N 1
ATOM 640 C CA . LEU A 1 82 ? 14.213 -2.765 -20.182 1.00 94.81 82 LEU A CA 1
ATOM 641 C C . LEU A 1 82 ? 14.294 -2.227 -21.617 1.00 94.81 82 LEU A C 1
ATOM 643 O O . LEU A 1 82 ? 15.076 -1.322 -21.905 1.00 94.81 82 LEU A O 1
ATOM 647 N N . TRP A 1 83 ? 13.439 -2.730 -22.512 1.00 95.56 83 TRP A N 1
ATOM 648 C CA . TRP A 1 83 ? 13.363 -2.235 -23.886 1.00 95.56 83 TRP A CA 1
ATOM 649 C C . TRP A 1 83 ? 13.029 -0.738 -23.935 1.00 95.56 83 TRP A C 1
ATOM 651 O O . TRP A 1 83 ? 13.709 0.027 -24.619 1.00 95.56 83 TRP A O 1
ATOM 661 N N . LEU A 1 84 ? 12.039 -0.290 -23.156 1.00 94.31 84 LEU A N 1
ATOM 662 C CA . LEU A 1 84 ? 11.645 1.118 -23.099 1.00 94.31 84 LEU A CA 1
ATOM 663 C C . LEU A 1 84 ? 12.775 2.021 -22.580 1.00 94.31 84 LEU A C 1
ATOM 665 O O . LEU A 1 84 ? 12.959 3.125 -23.093 1.00 94.31 84 LEU A O 1
ATOM 669 N N . GLN A 1 85 ? 13.522 1.575 -21.567 1.00 92.62 85 GLN A N 1
ATOM 670 C CA . GLN A 1 85 ? 14.685 2.297 -21.046 1.00 92.62 85 GLN A CA 1
ATOM 671 C C . GLN A 1 85 ? 15.771 2.450 -22.117 1.00 92.62 85 GLN A C 1
ATOM 673 O O . GLN A 1 85 ? 16.258 3.562 -22.325 1.00 92.62 85 GLN A O 1
ATOM 678 N N . ASN A 1 86 ? 16.076 1.375 -22.847 1.00 92.50 86 ASN A N 1
ATOM 679 C CA . ASN A 1 86 ? 17.068 1.387 -23.922 1.00 92.50 86 ASN A CA 1
ATOM 680 C C . ASN A 1 86 ? 16.670 2.338 -25.060 1.00 92.50 86 ASN A C 1
ATOM 682 O O . ASN A 1 86 ? 17.480 3.155 -25.496 1.00 92.50 86 ASN A O 1
ATOM 686 N N . VAL A 1 87 ? 15.408 2.289 -25.502 1.00 92.94 87 VAL A N 1
ATOM 687 C CA . VAL A 1 87 ? 14.895 3.185 -26.553 1.00 92.94 87 VAL A CA 1
ATOM 688 C C . VAL A 1 87 ? 14.950 4.649 -26.111 1.00 92.94 87 VAL A C 1
ATOM 690 O O . VAL A 1 87 ? 15.356 5.510 -26.888 1.00 92.94 87 VAL A O 1
ATOM 693 N N . ARG A 1 88 ? 14.589 4.956 -24.858 1.00 90.25 88 ARG A N 1
ATOM 694 C CA . 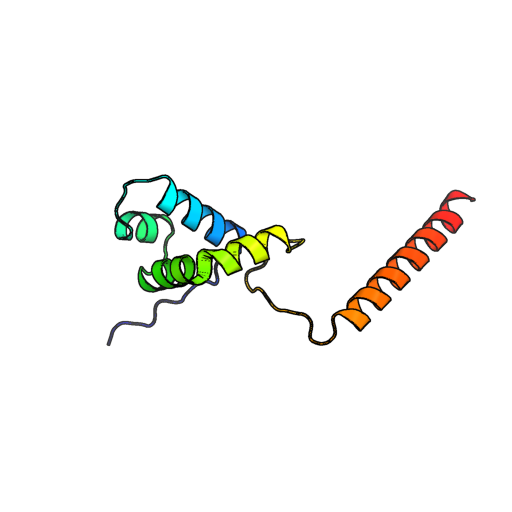ARG A 1 88 ? 14.677 6.327 -24.326 1.00 90.25 88 ARG A CA 1
ATOM 695 C C . ARG A 1 88 ? 16.114 6.826 -24.244 1.00 90.25 88 ARG A C 1
ATOM 697 O O . ARG A 1 88 ? 16.358 7.973 -24.603 1.00 90.25 88 ARG A O 1
ATOM 704 N N . ALA A 1 89 ? 17.048 5.985 -23.803 1.00 89.44 89 ALA A N 1
ATOM 705 C CA . ALA A 1 89 ? 18.464 6.336 -23.758 1.00 89.44 89 ALA A CA 1
ATOM 706 C C . ALA A 1 89 ? 19.012 6.644 -25.163 1.00 89.44 89 ALA A C 1
ATOM 708 O O . ALA A 1 89 ? 19.665 7.668 -25.355 1.00 89.44 89 ALA A O 1
ATOM 709 N N . ALA A 1 90 ? 18.666 5.822 -26.159 1.00 85.50 90 ALA A N 1
ATOM 710 C CA . ALA A 1 90 ? 19.056 6.046 -27.551 1.00 85.50 90 ALA A CA 1
ATOM 711 C C . ALA A 1 90 ? 18.425 7.318 -28.153 1.00 85.50 90 ALA A C 1
ATOM 713 O O . ALA A 1 90 ? 19.097 8.072 -28.851 1.00 85.50 90 ALA A O 1
ATOM 714 N N . ASN A 1 91 ? 17.153 7.600 -27.850 1.00 77.06 91 ASN A N 1
ATOM 715 C CA . ASN A 1 91 ? 16.468 8.788 -28.366 1.00 77.06 91 ASN A CA 1
ATOM 716 C C . ASN A 1 91 ? 16.979 10.098 -27.730 1.00 77.06 91 ASN A C 1
ATOM 718 O O . ASN A 1 91 ? 17.047 11.124 -28.400 1.00 77.06 91 ASN A O 1
ATOM 722 N N . LEU A 1 92 ? 17.379 10.070 -26.452 1.00 61.62 92 LEU A N 1
ATOM 723 C CA . LEU A 1 92 ? 18.046 11.207 -25.801 1.00 61.62 92 LEU A CA 1
ATOM 724 C C . LEU A 1 92 ? 19.437 11.469 -26.396 1.00 61.62 92 LEU A C 1
ATOM 726 O O . LEU A 1 92 ? 19.810 12.627 -26.574 1.00 61.62 92 LEU A O 1
ATOM 730 N N . ALA A 1 93 ? 20.174 10.415 -26.760 1.00 58.47 93 ALA A N 1
ATOM 731 C CA . ALA A 1 93 ? 21.467 10.544 -27.430 1.00 58.47 93 ALA A CA 1
ATOM 732 C C . ALA A 1 93 ? 21.349 11.171 -28.832 1.00 58.47 93 ALA A C 1
ATOM 734 O O . ALA A 1 93 ? 22.222 11.935 -29.233 1.00 58.47 93 ALA A O 1
ATOM 735 N N . ALA A 1 94 ? 20.258 10.907 -29.556 1.00 54.25 94 ALA A N 1
ATOM 736 C CA . ALA A 1 94 ? 20.014 11.501 -30.870 1.00 54.25 94 ALA A CA 1
ATOM 737 C C . ALA A 1 94 ? 19.638 12.995 -30.808 1.00 54.25 94 ALA A C 1
ATOM 739 O O . ALA A 1 94 ? 19.958 13.739 -31.729 1.00 54.25 94 ALA A O 1
ATOM 740 N N . HIS A 1 95 ? 18.988 13.455 -29.731 1.00 54.47 95 HIS A N 1
ATOM 741 C CA . HIS A 1 95 ? 18.604 14.864 -29.583 1.00 54.47 95 HIS A CA 1
ATOM 742 C C . HIS A 1 95 ? 19.739 15.757 -29.051 1.00 54.47 95 HIS A C 1
ATOM 744 O O . HIS A 1 95 ? 19.786 16.933 -29.389 1.00 54.47 95 HIS A O 1
ATOM 750 N N . ALA A 1 96 ? 20.669 15.212 -28.257 1.00 53.56 96 ALA A N 1
ATOM 751 C CA . ALA A 1 96 ? 21.805 15.960 -27.704 1.00 53.56 96 ALA A CA 1
ATOM 752 C C . ALA A 1 96 ? 22.967 16.190 -28.699 1.00 53.56 96 ALA A C 1
ATOM 754 O O . ALA A 1 96 ? 23.945 16.842 -28.342 1.00 53.56 96 ALA A O 1
ATOM 755 N N . MET A 1 97 ? 22.882 15.647 -29.920 1.00 46.97 97 MET A N 1
ATOM 756 C CA . MET A 1 97 ? 23.890 15.795 -30.984 1.00 46.97 97 MET A CA 1
ATOM 757 C C . MET A 1 97 ? 23.429 16.694 -32.146 1.00 46.97 97 MET A C 1
ATOM 759 O O . MET A 1 97 ? 23.951 16.565 -33.253 1.00 46.97 97 MET A O 1
ATOM 763 N N . CYS A 1 98 ? 22.463 17.589 -31.916 1.00 42.69 98 CYS A N 1
ATOM 764 C CA . CYS A 1 98 ? 22.020 18.575 -32.901 1.00 42.69 98 CYS A CA 1
ATOM 765 C C . CYS A 1 98 ? 22.162 20.000 -32.365 1.00 42.69 98 CYS A C 1
ATOM 767 O O . CYS A 1 98 ? 21.860 20.203 -31.167 1.00 42.69 98 CYS A O 1
#

Foldseek 3Di:
DDPPDPDDQDFLLLLLVLLVCVVVDPDDLVVSCVVSVHDSVVSVVSNVCVVVSVVQCVPDPDRRHRDRDDDPCVPVVVVVVVVVVVVVVVVVVVVVVD

InterPro domains:
  IPR007889 DNA binding HTH domain, Psq-type [PF04218] (8-55)
  IPR007889 DNA binding HTH domain, Psq-type [PS50960] (1-53)
  IPR009057 Homedomain-like superfamily [SSF46689] (5-60)
  IPR050863 Centromere and Transposable Element-Derived Protein [PTHR19303] (9-92)